Protein AF-A0A9E1Z160-F1 (afdb_monomer_lite)

Foldseek 3Di:
DEAEDDDPVNVVVLCVVQADPVPGNPSSVVSCCVVPVVVVVVCVVVVVDPPPDYD

Structure (mmCIF, N/CA/C/O backbone):
data_AF-A0A9E1Z160-F1
#
_entry.id   AF-A0A9E1Z160-F1
#
loop_
_atom_site.group_PDB
_atom_site.id
_atom_site.type_symbol
_atom_site.label_atom_id
_atom_site.label_alt_id
_atom_site.label_comp_id
_atom_site.label_asym_id
_atom_site.label_entity_id
_atom_site.label_seq_id
_atom_site.pdbx_PDB_ins_code
_atom_site.Cartn_x
_atom_site.Cartn_y
_atom_site.Cartn_z
_atom_site.occupancy
_atom_site.B_iso_or_equiv
_atom_site.auth_seq_id
_atom_site.auth_comp_id
_atom_site.auth_asym_id
_atom_site.auth_atom_id
_atom_site.pdbx_PDB_model_num
ATOM 1 N N . MET A 1 1 ? 10.752 11.005 -13.663 1.00 50.16 1 MET A N 1
ATOM 2 C CA . MET A 1 1 ? 9.969 11.331 -12.453 1.00 50.16 1 MET A CA 1
ATOM 3 C C . MET A 1 1 ? 8.722 10.462 -12.503 1.00 50.16 1 MET A C 1
ATOM 5 O O . MET A 1 1 ? 8.094 10.450 -13.550 1.00 50.16 1 MET A O 1
ATOM 9 N N . LEU A 1 2 ? 8.462 9.636 -11.487 1.00 59.91 2 LEU A N 1
ATOM 10 C CA . LEU A 1 2 ? 7.294 8.745 -11.454 1.00 59.91 2 LEU A CA 1
ATOM 11 C C . LEU A 1 2 ? 6.154 9.494 -10.751 1.00 59.91 2 LEU A C 1
ATOM 13 O O . LEU A 1 2 ? 6.381 10.047 -9.674 1.00 59.91 2 LEU A O 1
ATOM 17 N N . SER A 1 3 ? 4.974 9.548 -11.363 1.00 60.28 3 SER A N 1
ATOM 18 C CA . SER A 1 3 ? 3.813 10.282 -10.846 1.00 60.28 3 SER A CA 1
ATOM 19 C C . SER A 1 3 ? 2.659 9.310 -10.647 1.00 60.28 3 SER A C 1
ATOM 21 O O . SER A 1 3 ? 2.358 8.539 -11.553 1.00 60.28 3 SER A O 1
ATOM 23 N N . PHE A 1 4 ? 2.034 9.354 -9.469 1.00 66.69 4 PHE A N 1
ATOM 24 C CA . PHE A 1 4 ? 0.909 8.489 -9.123 1.00 66.69 4 PHE A CA 1
ATOM 25 C C . PHE A 1 4 ? -0.337 9.311 -8.830 1.00 66.69 4 PHE A C 1
ATOM 27 O O . PHE A 1 4 ? -0.259 10.289 -8.081 1.00 66.69 4 PHE A O 1
ATOM 34 N N . GLN A 1 5 ? -1.478 8.896 -9.375 1.00 73.25 5 GLN A N 1
ATOM 35 C CA . GLN A 1 5 ? -2.784 9.430 -8.995 1.00 73.25 5 GLN A CA 1
ATOM 36 C C . GLN A 1 5 ? -3.587 8.373 -8.243 1.00 73.25 5 GLN A C 1
ATOM 38 O O . GLN A 1 5 ? -3.854 7.282 -8.733 1.00 73.25 5 GLN A O 1
ATOM 43 N N . ILE A 1 6 ? -3.993 8.715 -7.022 1.00 76.25 6 ILE A N 1
ATOM 44 C CA . ILE A 1 6 ? -4.829 7.855 -6.187 1.00 76.25 6 ILE A CA 1
ATOM 45 C C . ILE A 1 6 ? -6.251 8.399 -6.225 1.00 76.25 6 ILE A C 1
ATOM 47 O O . ILE A 1 6 ? -6.477 9.583 -5.977 1.00 76.25 6 ILE A O 1
ATOM 51 N N . ASN A 1 7 ? -7.209 7.523 -6.522 1.00 84.00 7 ASN A N 1
ATOM 52 C CA . ASN A 1 7 ? -8.621 7.873 -6.479 1.00 84.00 7 ASN A CA 1
ATOM 53 C C . ASN A 1 7 ? -9.122 7.983 -5.025 1.00 84.00 7 ASN A C 1
ATOM 55 O O . ASN A 1 7 ? -8.608 7.312 -4.126 1.00 84.00 7 ASN A O 1
ATOM 59 N N . ILE A 1 8 ? -10.151 8.797 -4.798 1.00 81.44 8 ILE A N 1
ATOM 60 C CA . ILE A 1 8 ? -10.675 9.109 -3.459 1.00 81.44 8 ILE A CA 1
ATOM 61 C C . ILE A 1 8 ? -11.148 7.838 -2.733 1.00 81.44 8 ILE A C 1
ATOM 63 O O . ILE A 1 8 ? -10.828 7.652 -1.560 1.00 81.44 8 ILE A O 1
ATOM 67 N N . ASP A 1 9 ? -11.794 6.910 -3.442 1.00 83.44 9 ASP A N 1
ATOM 68 C CA . ASP A 1 9 ? -12.250 5.632 -2.873 1.00 83.44 9 ASP A CA 1
ATOM 69 C C . ASP A 1 9 ? -11.084 4.765 -2.375 1.00 83.44 9 ASP A C 1
ATOM 71 O O . ASP A 1 9 ? -11.152 4.124 -1.324 1.00 83.44 9 ASP A O 1
ATOM 75 N N . ALA A 1 10 ? -9.967 4.764 -3.109 1.00 80.25 10 ALA A N 1
ATOM 76 C CA . ALA A 1 10 ? -8.766 4.040 -2.708 1.00 80.25 10 ALA A CA 1
ATOM 77 C C . ALA A 1 10 ? -8.116 4.689 -1.479 1.00 80.25 10 ALA A C 1
ATOM 79 O O . ALA A 1 10 ? -7.620 3.984 -0.598 1.00 80.25 10 ALA A O 1
ATOM 80 N N . MET A 1 11 ? -8.160 6.020 -1.386 1.00 80.12 11 MET A N 1
ATOM 81 C CA . MET A 1 11 ? -7.695 6.759 -0.215 1.00 80.12 11 MET A CA 1
ATOM 82 C C . MET A 1 11 ? -8.555 6.459 1.022 1.00 80.12 11 MET A C 1
ATOM 84 O O . MET A 1 11 ? -7.998 6.205 2.091 1.00 80.12 11 MET A O 1
ATOM 88 N N . GLN A 1 12 ? -9.882 6.390 0.882 1.00 81.69 12 GLN A N 1
ATOM 89 C CA . GLN A 1 12 ? -10.777 5.947 1.957 1.00 81.69 12 GLN A CA 1
ATOM 90 C C . GLN A 1 12 ? -10.490 4.504 2.379 1.00 81.69 12 GLN A C 1
ATOM 92 O O . GLN A 1 12 ? -10.280 4.252 3.561 1.00 81.69 12 GLN A O 1
ATOM 97 N N . ALA A 1 13 ? -10.347 3.576 1.431 1.00 80.75 13 ALA A N 1
ATOM 98 C CA . ALA A 1 13 ? -10.032 2.181 1.742 1.00 80.75 13 ALA A CA 1
ATOM 99 C C . ALA A 1 13 ? -8.672 2.008 2.449 1.00 80.75 13 ALA A C 1
ATOM 101 O O . ALA A 1 13 ? -8.484 1.072 3.232 1.00 80.75 13 ALA A O 1
ATOM 102 N N . LEU A 1 14 ? -7.704 2.886 2.165 1.00 78.06 14 LEU A N 1
ATOM 103 C CA . LEU A 1 14 ? -6.429 2.940 2.881 1.00 78.06 14 LEU A CA 1
ATOM 104 C C . LEU A 1 14 ? -6.617 3.494 4.294 1.00 78.06 14 LEU A C 1
ATOM 106 O O . LEU A 1 14 ? -6.075 2.905 5.228 1.00 78.06 14 LEU A O 1
ATOM 110 N N . CYS A 1 15 ? -7.398 4.565 4.458 1.00 78.44 15 CYS A N 1
ATOM 111 C CA . CYS A 1 15 ? -7.768 5.106 5.765 1.00 78.44 15 CYS A CA 1
ATOM 112 C C . CYS A 1 15 ? -8.476 4.057 6.624 1.00 78.44 15 CYS A C 1
ATOM 114 O O . CYS A 1 15 ? -8.012 3.801 7.725 1.00 78.44 15 CYS A O 1
ATOM 116 N N . ASP A 1 16 ? -9.484 3.356 6.115 1.00 79.31 16 ASP A N 1
ATOM 117 C CA . ASP A 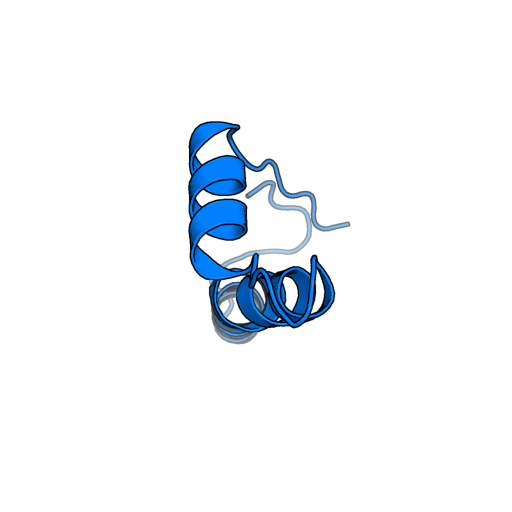1 16 ? -10.209 2.331 6.877 1.00 79.31 16 ASP A CA 1
ATOM 118 C C . ASP A 1 16 ? -9.305 1.173 7.329 1.00 79.31 16 ASP A C 1
ATOM 120 O O . ASP A 1 16 ? -9.489 0.602 8.401 1.00 79.31 16 ASP A O 1
ATOM 124 N N . LYS A 1 17 ? -8.292 0.823 6.524 1.00 75.88 17 LYS A N 1
ATOM 125 C CA . LYS A 1 17 ? -7.341 -0.260 6.840 1.00 75.88 17 LYS A CA 1
ATOM 126 C C . LYS A 1 17 ? -6.150 0.187 7.685 1.00 75.88 17 LYS A C 1
ATOM 128 O O . LYS A 1 17 ? -5.505 -0.647 8.319 1.00 75.88 17 LYS A O 1
ATOM 133 N N . GLY A 1 18 ? -5.790 1.465 7.621 1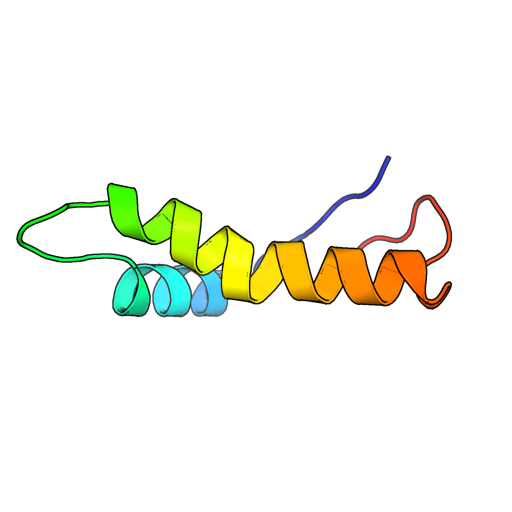.00 69.31 18 GLY A N 1
ATOM 134 C CA . GLY A 1 18 ? -4.576 2.025 8.212 1.00 69.31 18 GLY A CA 1
ATOM 135 C C . GLY A 1 18 ? -4.821 2.939 9.407 1.00 69.31 18 GLY A C 1
ATOM 136 O O . GLY A 1 18 ? -3.876 3.226 10.142 1.00 69.31 18 GLY A O 1
ATOM 137 N N . PHE A 1 19 ? -6.057 3.383 9.611 1.00 70.50 19 PHE A N 1
ATOM 138 C CA . PHE A 1 19 ? -6.477 4.157 10.764 1.00 70.50 19 PHE A CA 1
ATOM 139 C C . PHE A 1 19 ? -6.826 3.203 11.899 1.00 70.50 19 PHE A C 1
ATOM 141 O O . PHE A 1 19 ? -7.756 2.406 11.810 1.00 70.50 19 PHE A O 1
ATOM 148 N N . ASP A 1 20 ? -6.062 3.283 12.981 1.00 70.44 20 ASP A N 1
ATOM 149 C CA . ASP A 1 20 ? -6.379 2.568 14.206 1.00 70.44 20 ASP A CA 1
ATOM 150 C C . ASP A 1 20 ? -6.664 3.581 15.305 1.00 70.44 20 ASP A C 1
ATOM 152 O O . ASP A 1 20 ? -5.848 4.464 15.561 1.00 70.44 20 ASP A O 1
ATOM 156 N N . GLN A 1 21 ? -7.804 3.440 15.977 1.00 68.19 21 GLN A N 1
ATOM 157 C CA . GLN A 1 21 ? -8.239 4.356 17.031 1.00 68.19 21 GLN A CA 1
ATOM 158 C C . GLN A 1 21 ? -7.200 4.500 18.163 1.00 68.19 21 GLN A C 1
ATOM 160 O O . GLN A 1 21 ? -7.134 5.549 18.796 1.00 68.19 21 GLN A O 1
ATOM 165 N N . LYS A 1 22 ? -6.347 3.484 18.389 1.00 68.69 22 LYS A N 1
ATOM 166 C CA . LYS A 1 22 ? -5.243 3.520 19.364 1.00 68.69 22 LYS A CA 1
ATOM 167 C C . LYS A 1 22 ? -3.934 4.107 18.830 1.00 68.69 22 LYS A C 1
ATOM 169 O O . LYS A 1 22 ? -3.131 4.569 1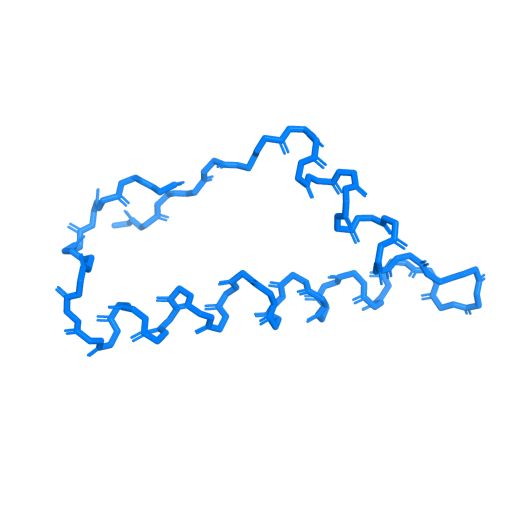9.633 1.00 68.69 22 LYS A O 1
ATOM 174 N N . PHE A 1 23 ? -3.676 4.061 17.521 1.00 64.44 23 PHE A N 1
ATOM 1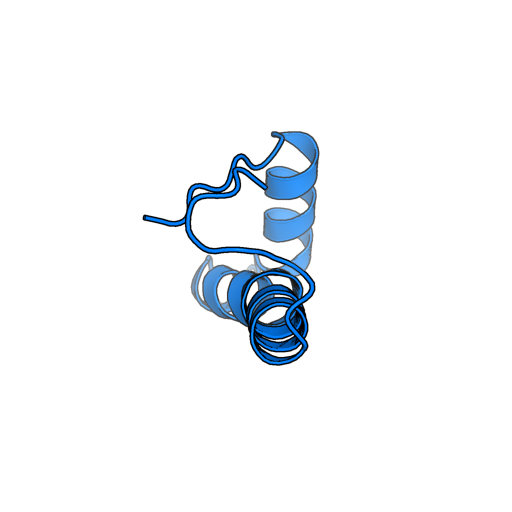75 C CA . PHE A 1 23 ? -2.377 4.444 16.931 1.00 64.44 23 PHE A CA 1
ATOM 176 C C . PHE A 1 23 ? -2.457 5.606 15.925 1.00 64.44 23 PHE A C 1
ATOM 178 O O . PHE A 1 23 ? -1.431 6.027 15.385 1.00 64.44 23 PHE A O 1
ATOM 185 N N . GLY A 1 24 ? -3.655 6.131 15.661 1.00 69.56 24 GLY A N 1
ATOM 186 C CA . GLY A 1 24 ? -3.899 7.190 14.687 1.00 69.56 24 GLY A CA 1
ATOM 187 C C . GLY A 1 24 ? -3.419 6.824 13.277 1.00 69.56 24 GLY A C 1
ATOM 188 O O . GLY A 1 24 ? -3.371 5.656 12.887 1.00 69.56 24 GLY A O 1
ATOM 189 N N . ALA A 1 25 ? -3.012 7.832 12.504 1.00 71.94 25 ALA A N 1
ATOM 190 C CA . ALA A 1 25 ? -2.539 7.663 11.127 1.00 71.94 25 ALA A CA 1
ATOM 191 C C . ALA A 1 25 ? -1.122 7.056 11.005 1.00 71.94 25 ALA A C 1
ATOM 193 O O . ALA A 1 25 ? -0.634 6.853 9.894 1.00 71.94 25 ALA A O 1
ATOM 194 N N . CYS A 1 26 ? -0.435 6.721 12.105 1.00 68.50 26 CYS A N 1
ATOM 195 C CA . CYS A 1 26 ? 0.911 6.135 12.031 1.00 68.50 26 CYS A CA 1
ATOM 196 C C . CYS A 1 26 ? 0.926 4.773 11.320 1.00 68.50 26 CYS A C 1
ATOM 198 O O . CYS A 1 26 ? 1.882 4.452 10.611 1.00 68.50 26 CYS A O 1
ATOM 200 N N . ARG A 1 27 ? -0.146 3.980 11.452 1.00 75.31 27 ARG A N 1
ATOM 201 C CA . ARG A 1 27 ? -0.289 2.724 10.700 1.00 75.31 27 ARG A CA 1
ATOM 202 C C . ARG A 1 27 ? -0.635 2.942 9.228 1.00 75.31 27 ARG A C 1
ATOM 204 O O . ARG A 1 27 ? -0.268 2.102 8.406 1.00 75.31 27 ARG A O 1
ATOM 211 N N . LEU A 1 28 ? -1.225 4.082 8.877 1.00 76.81 28 LEU A N 1
ATOM 212 C CA . LEU A 1 28 ? -1.621 4.412 7.511 1.00 76.81 28 LEU A CA 1
ATOM 213 C C . LEU A 1 28 ? -0.422 4.433 6.563 1.00 76.81 28 LEU A C 1
ATOM 215 O O . LEU A 1 28 ? -0.450 3.771 5.528 1.00 76.81 28 LEU A O 1
ATOM 219 N N . LYS A 1 29 ? 0.675 5.093 6.959 1.00 78.00 29 LYS A N 1
ATOM 220 C CA . LYS A 1 29 ? 1.907 5.146 6.154 1.00 78.00 29 LYS A CA 1
ATOM 221 C C . LYS A 1 29 ? 2.456 3.749 5.851 1.00 78.00 29 LYS A C 1
ATOM 223 O O . LYS A 1 29 ? 2.882 3.475 4.734 1.00 78.00 29 LYS A O 1
ATOM 228 N N . ARG A 1 30 ? 2.398 2.840 6.829 1.00 80.75 30 ARG A N 1
ATOM 229 C CA . ARG A 1 30 ? 2.877 1.460 6.667 1.00 80.75 30 ARG A CA 1
ATOM 230 C C . ARG A 1 30 ? 1.966 0.631 5.763 1.00 80.75 30 ARG A C 1
ATOM 232 O O . ARG A 1 30 ? 2.462 -0.186 4.990 1.00 80.75 30 ARG A O 1
ATOM 239 N N . VAL A 1 31 ? 0.652 0.841 5.840 1.00 82.25 31 VAL A N 1
ATOM 240 C CA . VAL A 1 31 ? -0.316 0.196 4.942 1.00 82.25 31 VAL A CA 1
ATOM 241 C C . VAL A 1 31 ? -0.120 0.678 3.507 1.00 82.25 31 VAL A C 1
ATOM 243 O O . VAL A 1 31 ? -0.069 -0.159 2.610 1.00 82.25 31 VAL A O 1
ATOM 246 N N . ILE A 1 32 ? 0.075 1.984 3.296 1.00 81.19 32 ILE A N 1
ATOM 247 C CA . ILE A 1 32 ? 0.386 2.561 1.980 1.00 81.19 32 ILE A CA 1
ATOM 248 C C . ILE A 1 32 ? 1.668 1.939 1.420 1.00 81.19 32 ILE A C 1
ATOM 250 O O . ILE A 1 32 ? 1.663 1.428 0.303 1.00 81.19 32 ILE A O 1
ATOM 254 N N . GLN A 1 33 ? 2.733 1.874 2.219 1.00 80.06 33 GLN A N 1
ATOM 255 C CA . GLN A 1 33 ? 3.983 1.242 1.802 1.00 80.06 33 GLN A CA 1
ATOM 256 C C . GLN A 1 33 ? 3.802 -0.221 1.389 1.00 80.06 33 GLN A C 1
ATOM 258 O O . GLN A 1 33 ? 4.194 -0.622 0.298 1.00 80.06 33 GLN A O 1
ATOM 263 N N . HIS A 1 34 ? 3.158 -1.031 2.229 1.00 83.06 34 HIS A N 1
ATOM 264 C CA . HIS A 1 34 ? 2.998 -2.454 1.939 1.00 83.06 34 HIS A CA 1
ATOM 265 C C . HIS A 1 34 ? 2.035 -2.751 0.788 1.00 83.06 34 HIS A C 1
ATOM 267 O O . HIS A 1 34 ? 2.243 -3.727 0.067 1.00 83.06 34 HIS A O 1
ATOM 273 N N . LYS A 1 35 ? 0.958 -1.973 0.650 1.00 81.31 35 LYS A N 1
ATOM 274 C CA . LYS A 1 35 ? -0.103 -2.232 -0.332 1.00 81.31 35 LYS A CA 1
ATOM 275 C C . LYS A 1 35 ? 0.126 -1.536 -1.664 1.00 81.31 35 LYS A C 1
ATOM 277 O O . LYS A 1 35 ? -0.395 -2.025 -2.660 1.00 81.31 35 LYS A O 1
ATOM 282 N N . LEU A 1 36 ? 0.882 -0.441 -1.680 1.00 79.81 36 LEU A N 1
ATOM 283 C CA . LEU A 1 36 ? 1.097 0.379 -2.865 1.00 79.81 36 LEU A CA 1
ATOM 284 C C . LEU A 1 36 ? 2.583 0.428 -3.239 1.00 79.81 36 LEU A C 1
ATOM 286 O O . LEU A 1 36 ? 2.955 -0.122 -4.272 1.00 79.81 36 LEU A O 1
ATOM 290 N N . GLU A 1 37 ? 3.447 0.991 -2.387 1.00 82.00 37 GLU A N 1
ATOM 291 C CA . GLU A 1 37 ? 4.861 1.220 -2.746 1.00 82.00 37 GLU A CA 1
ATOM 292 C C . GLU A 1 37 ? 5.623 -0.082 -3.027 1.00 82.00 37 GLU A C 1
ATOM 294 O O . GLU A 1 37 ? 6.290 -0.189 -4.051 1.00 82.00 37 GLU A O 1
ATOM 299 N N . ASN A 1 38 ? 5.490 -1.102 -2.178 1.00 84.62 38 ASN A N 1
ATOM 300 C CA . ASN A 1 38 ? 6.186 -2.382 -2.340 1.00 84.62 38 ASN A CA 1
ATOM 301 C C . ASN A 1 38 ? 5.809 -3.121 -3.641 1.00 84.62 38 ASN A C 1
ATOM 303 O O . ASN A 1 38 ? 6.716 -3.532 -4.374 1.00 84.62 38 ASN A O 1
ATOM 307 N N . PRO A 1 39 ? 4.516 -3.323 -3.974 1.00 83.12 39 PRO A N 1
ATOM 308 C CA . PRO A 1 39 ? 4.153 -3.965 -5.234 1.00 83.12 39 PRO A CA 1
ATOM 309 C C . PRO A 1 39 ? 4.543 -3.126 -6.455 1.00 83.12 39 PRO A C 1
ATOM 311 O O . PRO A 1 39 ? 4.962 -3.701 -7.458 1.00 83.12 39 PRO A O 1
ATOM 314 N N . ILE A 1 40 ? 4.484 -1.794 -6.369 1.00 80.75 40 ILE A N 1
ATOM 315 C CA . ILE A 1 40 ? 4.972 -0.902 -7.428 1.00 80.75 40 ILE A CA 1
ATOM 316 C C . ILE A 1 40 ? 6.484 -1.059 -7.610 1.00 80.75 40 ILE A C 1
ATOM 318 O O . ILE A 1 40 ? 6.932 -1.301 -8.725 1.00 80.75 40 ILE A O 1
ATOM 322 N N . ALA A 1 41 ? 7.267 -1.005 -6.531 1.00 81.00 41 ALA A N 1
ATOM 323 C CA . ALA A 1 41 ? 8.715 -1.197 -6.571 1.00 81.00 41 ALA A CA 1
ATOM 324 C C . ALA A 1 41 ? 9.074 -2.559 -7.178 1.00 81.00 41 ALA A C 1
ATOM 326 O O . ALA A 1 41 ? 9.959 -2.652 -8.021 1.00 81.00 41 ALA A O 1
ATOM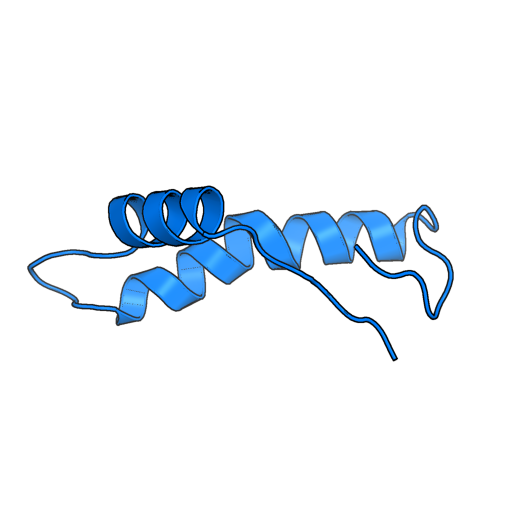 327 N N . THR A 1 42 ? 8.323 -3.605 -6.829 1.00 83.38 42 THR A N 1
ATOM 328 C CA . THR A 1 42 ? 8.505 -4.946 -7.401 1.00 83.38 42 THR A CA 1
ATOM 329 C C . THR A 1 42 ? 8.229 -4.970 -8.908 1.00 83.38 42 THR A C 1
ATOM 331 O O . THR A 1 42 ? 8.981 -5.594 -9.650 1.00 83.38 42 THR A O 1
ATOM 334 N N . ARG A 1 43 ? 7.180 -4.286 -9.383 1.00 81.19 43 ARG A N 1
ATOM 335 C CA . ARG A 1 43 ? 6.853 -4.182 -10.819 1.00 81.19 43 ARG A CA 1
ATOM 336 C C . ARG A 1 43 ? 7.867 -3.338 -11.591 1.00 81.19 43 ARG A C 1
ATOM 338 O O . ARG A 1 43 ? 8.242 -3.701 -12.699 1.00 81.19 43 ARG A O 1
ATOM 345 N N . ILE A 1 44 ? 8.367 -2.260 -10.987 1.00 78.62 44 ILE A N 1
ATOM 346 C CA . ILE A 1 44 ? 9.455 -1.449 -11.550 1.00 78.62 44 ILE A CA 1
ATOM 347 C C . ILE A 1 44 ? 10.720 -2.298 -11.700 1.00 78.62 44 ILE A C 1
ATOM 349 O O . ILE A 1 44 ? 11.314 -2.318 -12.772 1.00 78.62 44 ILE A O 1
ATOM 353 N N . LEU A 1 45 ? 11.103 -3.050 -10.662 1.00 78.50 45 LEU A N 1
ATOM 354 C CA . LEU A 1 45 ? 12.267 -3.944 -10.701 1.00 78.50 45 LEU A CA 1
ATOM 355 C C . LEU A 1 45 ? 12.120 -5.070 -11.735 1.00 78.50 45 LEU A C 1
ATOM 357 O O . LEU A 1 45 ? 13.122 -5.548 -12.259 1.00 78.50 45 LEU A O 1
ATOM 361 N N . ARG A 1 46 ? 10.886 -5.485 -12.045 1.00 82.81 46 ARG A N 1
ATOM 362 C CA . ARG A 1 46 ? 10.582 -6.448 -13.116 1.00 82.81 46 ARG A CA 1
ATOM 363 C C . ARG A 1 46 ? 10.648 -5.848 -14.523 1.00 82.81 46 ARG A C 1
ATOM 365 O O . ARG A 1 46 ? 10.644 -6.606 -15.484 1.00 82.81 46 ARG A O 1
ATOM 372 N N . GLY A 1 47 ? 10.743 -4.524 -14.650 1.00 75.62 47 GLY A N 1
ATOM 373 C CA . GLY A 1 47 ? 10.776 -3.829 -15.936 1.00 75.62 47 GLY A CA 1
ATOM 374 C C . GLY A 1 47 ? 9.396 -3.549 -16.541 1.00 75.62 47 GLY A C 1
ATOM 375 O O . GLY A 1 47 ? 9.330 -3.084 -17.674 1.00 75.62 47 GLY A O 1
ATOM 376 N N . ASP A 1 48 ? 8.304 -3.771 -15.796 1.00 72.12 48 ASP A N 1
ATOM 377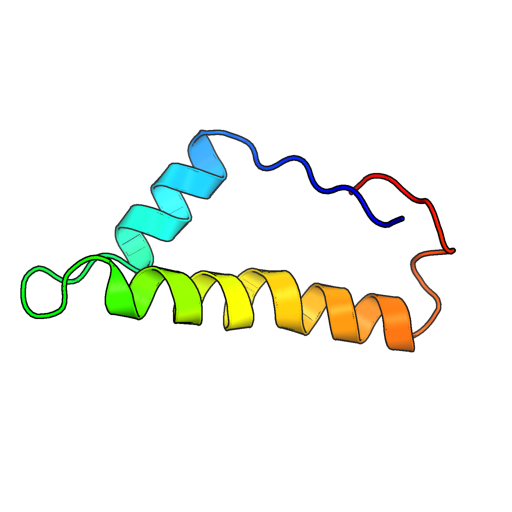 C CA . ASP A 1 48 ? 6.929 -3.579 -16.292 1.00 72.12 48 ASP A CA 1
ATOM 378 C C . ASP A 1 48 ? 6.558 -2.091 -16.463 1.00 72.12 48 ASP A C 1
ATOM 380 O O . ASP A 1 48 ? 5.619 -1.758 -17.186 1.00 72.12 48 ASP A O 1
ATOM 384 N N . HIS A 1 49 ? 7.283 -1.176 -15.806 1.00 65.81 49 HIS A N 1
ATOM 385 C CA . HIS A 1 49 ? 7.031 0.265 -15.881 1.00 65.81 49 HIS A CA 1
ATOM 386 C C . HIS A 1 49 ? 8.284 1.034 -16.322 1.00 65.81 49 HIS A C 1
ATOM 388 O O . HIS A 1 49 ? 9.195 1.227 -15.511 1.00 65.81 49 HIS A O 1
ATOM 394 N N . PRO A 1 50 ? 8.337 1.519 -17.576 1.00 58.69 50 PRO A N 1
ATOM 395 C CA . PRO A 1 50 ? 9.415 2.389 -18.021 1.00 58.69 50 PRO A CA 1
ATOM 396 C C . PRO A 1 50 ? 9.375 3.743 -17.297 1.00 58.69 50 PRO A C 1
ATOM 398 O O . PRO A 1 50 ? 8.324 4.256 -16.902 1.00 58.69 50 PRO A O 1
ATOM 401 N N . SER A 1 51 ? 10.558 4.325 -17.119 1.00 57.81 51 SER A N 1
ATOM 402 C CA . SER A 1 51 ? 10.788 5.603 -16.447 1.00 57.81 51 SER A CA 1
ATOM 403 C C . SER A 1 51 ? 9.918 6.720 -17.034 1.00 57.81 51 SER A C 1
ATOM 405 O O . SER A 1 51 ? 10.045 7.046 -18.209 1.00 57.81 51 SER A O 1
ATOM 407 N N . GLY A 1 52 ? 9.081 7.350 -16.203 1.00 61.56 52 GLY A N 1
ATOM 408 C CA . GLY A 1 52 ? 8.209 8.459 -16.622 1.00 61.56 52 GLY A CA 1
ATOM 409 C C . GLY A 1 52 ? 6.754 8.074 -16.886 1.00 61.56 52 GLY A C 1
ATOM 410 O O . GLY A 1 52 ? 5.979 8.930 -17.300 1.00 61.56 52 GLY A O 1
ATOM 411 N N . ASN A 1 53 ? 6.374 6.822 -16.626 1.00 58.44 53 ASN A N 1
ATOM 412 C CA . ASN A 1 53 ? 4.984 6.406 -16.736 1.00 58.44 53 ASN A CA 1
ATOM 413 C C . ASN A 1 53 ? 4.135 6.963 -15.577 1.00 58.44 53 ASN A C 1
ATOM 415 O O . ASN A 1 53 ? 4.587 6.999 -14.427 1.00 58.44 53 ASN A O 1
ATOM 419 N N . LEU A 1 54 ? 2.920 7.400 -15.904 1.00 55.72 54 LEU A N 1
ATOM 420 C CA . LEU A 1 54 ? 1.913 7.833 -14.938 1.00 55.72 54 LEU A CA 1
ATOM 421 C C . LEU A 1 54 ? 1.089 6.604 -14.546 1.00 55.72 54 LEU A C 1
ATOM 423 O O . LEU A 1 54 ? 0.633 5.874 -15.427 1.00 55.72 54 LEU A O 1
ATOM 427 N N . ILE A 1 55 ? 0.956 6.349 -13.246 1.00 60.84 55 ILE A N 1
ATOM 428 C CA . ILE A 1 55 ? 0.263 5.168 -12.705 1.00 60.84 55 ILE A CA 1
ATOM 429 C C . ILE A 1 55 ? -0.914 5.602 -11.834 1.00 60.84 55 ILE A C 1
ATOM 431 O O . ILE A 1 55 ? -0.772 6.590 -11.077 1.00 60.84 55 ILE A O 1
#

Sequence (55 aa):
MLSFQINIDAMQALCDKGFDQKFGACRLKRVIQHKLENPIATRILRGDHPSGNLI

pLDDT: mean 74.05, std 8.79, range [50.16, 84.62]

Secondary structure (DSSP, 8-state):
--B----HHHHHHHHHHH-BTTTBTHHHHHHHIIIIIHHHHHHHHTT-S-TT-B-

Radius of gyration: 13.07 Å; chains: 1; bounding box: 24×18×37 Å